Protein AF-A0AAD5ELQ0-F1 (afdb_monomer_lite)

Sequence (129 aa):
MFFKSQLAIEFAYRFAAHSAGTWVFWVHASTQARVIEGFKTIADQVKLIGCNQPEVDVLQIVFDWLSNDRNGKWLLVLDSADDYDVFYGASGNVKDGRPLAIYLPQGQNGCIILTTRNKDLAFRLTSDY

Secondary structure (DSSP, 8-state):
-HHHHHHHHHHHHHHHHHSTT-EEEEEE-SSHHHHHHHHHHHHHHTT-TTTTSTTS-HHHHHHHHHH-GGG--EEEEEET---HHHHHS--SSSTT---GGGGS---TTEEEE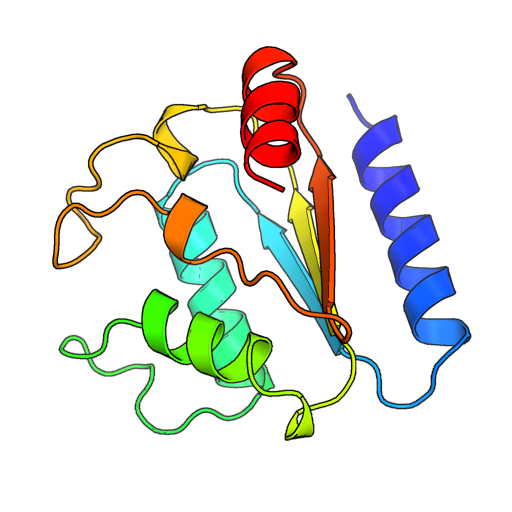E--S-HHHHHHHHHT-

Structure (mmCIF, N/CA/C/O backbone):
data_AF-A0AAD5ELQ0-F1
#
_entry.id   AF-A0AAD5ELQ0-F1
#
loop_
_atom_site.group_PDB
_atom_site.id
_atom_site.type_symbol
_atom_site.label_atom_id
_atom_site.label_alt_id
_atom_site.label_comp_id
_atom_site.label_asym_id
_atom_site.label_entity_id
_atom_site.label_seq_id
_atom_site.pdbx_PDB_ins_code
_atom_site.Cartn_x
_atom_site.Cartn_y
_atom_site.Cartn_z
_atom_site.occupancy
_atom_site.B_iso_or_equiv
_atom_site.auth_seq_id
_atom_site.auth_comp_id
_atom_site.auth_asym_id
_atom_site.auth_atom_id
_atom_site.pdbx_PDB_model_num
ATOM 1 N N . MET A 1 1 ? 6.360 14.111 -15.979 1.00 49.47 1 MET A N 1
ATOM 2 C CA . MET A 1 1 ? 6.435 13.159 -14.848 1.00 49.47 1 MET A CA 1
ATOM 3 C C . MET A 1 1 ? 5.611 13.605 -13.629 1.00 49.47 1 MET A C 1
ATOM 5 O O . MET A 1 1 ? 5.093 12.738 -12.953 1.00 49.47 1 MET A O 1
ATOM 9 N N . PHE A 1 2 ? 5.372 14.905 -13.402 1.00 56.06 2 PHE A N 1
ATOM 10 C CA . PHE A 1 2 ? 4.716 15.439 -12.188 1.00 56.06 2 PHE A CA 1
ATOM 11 C C . PHE A 1 2 ? 3.192 15.242 -12.042 1.00 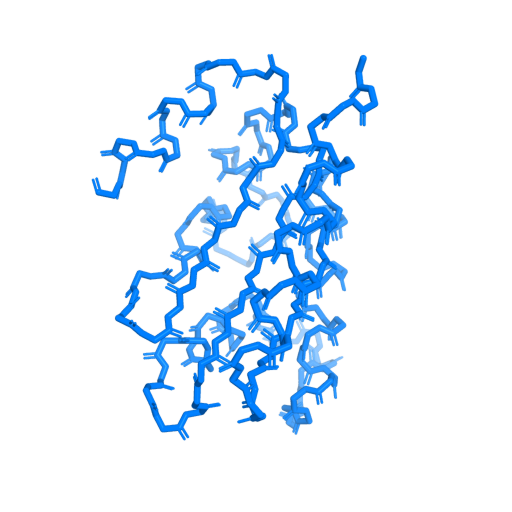56.06 2 PHE A C 1
ATOM 13 O O . PHE A 1 2 ? 2.677 15.246 -10.931 1.00 56.06 2 PHE A O 1
ATOM 20 N N . PHE A 1 3 ? 2.448 15.051 -13.136 1.00 65.94 3 PHE A N 1
ATOM 21 C CA . PHE A 1 3 ? 0.978 15.069 -13.072 1.00 65.94 3 PHE A CA 1
ATOM 22 C C . PHE A 1 3 ? 0.343 13.857 -12.372 1.00 65.94 3 PHE A C 1
ATOM 24 O O . PHE A 1 3 ? -0.735 13.991 -11.806 1.00 65.94 3 PHE A O 1
ATOM 31 N N . LYS A 1 4 ? 0.987 12.680 -12.394 1.00 73.69 4 LYS A N 1
ATOM 32 C CA . LYS A 1 4 ? 0.412 11.459 -11.796 1.00 73.69 4 LYS A CA 1
ATOM 33 C C . LYS A 1 4 ? 0.444 11.508 -10.270 1.00 73.69 4 LYS A C 1
ATOM 35 O O . LYS A 1 4 ? -0.581 11.273 -9.644 1.00 73.69 4 LYS A O 1
ATOM 40 N N . SER A 1 5 ? 1.586 11.877 -9.691 1.00 74.81 5 SER A N 1
ATOM 41 C CA . SER A 1 5 ? 1.716 12.048 -8.242 1.00 74.81 5 SER A CA 1
ATOM 42 C C . SER A 1 5 ? 0.813 13.178 -7.739 1.00 74.81 5 SER A C 1
ATOM 44 O O . SER A 1 5 ? 0.147 13.006 -6.726 1.00 74.81 5 SER A O 1
ATOM 46 N N . GLN A 1 6 ? 0.675 14.281 -8.488 1.00 76.00 6 GLN A N 1
ATOM 47 C CA . GLN A 1 6 ? -0.252 15.361 -8.122 1.00 76.00 6 GLN A CA 1
ATOM 48 C C . GLN A 1 6 ? -1.722 14.908 -8.112 1.00 76.00 6 GLN A C 1
ATOM 50 O O . GLN A 1 6 ? -2.471 15.268 -7.206 1.00 76.00 6 GLN A O 1
ATOM 55 N N . LEU A 1 7 ? -2.131 14.087 -9.084 1.00 78.81 7 LEU A N 1
ATOM 56 C CA . LEU A 1 7 ? -3.477 13.511 -9.115 1.00 78.81 7 LEU A CA 1
ATOM 57 C C . LEU A 1 7 ? -3.704 12.531 -7.953 1.00 78.81 7 LEU A C 1
ATOM 59 O O . LEU A 1 7 ? -4.778 12.528 -7.358 1.00 78.81 7 LEU A O 1
ATOM 63 N N . ALA A 1 8 ? -2.691 11.733 -7.599 1.00 75.81 8 ALA A N 1
ATOM 64 C CA . ALA A 1 8 ? -2.752 10.848 -6.438 1.00 75.81 8 ALA A CA 1
ATOM 65 C C . ALA A 1 8 ? -2.906 11.638 -5.127 1.00 75.81 8 ALA A C 1
ATOM 67 O O . ALA A 1 8 ? -3.711 11.253 -4.281 1.00 75.81 8 ALA A O 1
ATOM 68 N N . ILE A 1 9 ? -2.210 12.774 -4.985 1.00 78.25 9 ILE A N 1
ATOM 69 C CA . ILE A 1 9 ? -2.371 13.691 -3.843 1.00 78.25 9 ILE A CA 1
ATOM 70 C C . ILE A 1 9 ? -3.806 14.222 -3.775 1.00 78.25 9 ILE A C 1
ATOM 72 O O . ILE A 1 9 ? -4.435 14.166 -2.719 1.00 78.25 9 ILE A O 1
ATOM 76 N N . GLU A 1 10 ? -4.343 14.721 -4.891 1.00 80.12 10 GLU A N 1
ATOM 77 C CA . GLU A 1 10 ? -5.707 15.259 -4.934 1.00 80.12 10 GLU A CA 1
ATOM 78 C C . GLU A 1 10 ? -6.749 14.188 -4.590 1.00 80.12 10 GLU A C 1
ATOM 80 O O . GLU A 1 10 ? -7.673 14.439 -3.810 1.00 80.12 10 GLU A O 1
ATOM 85 N N . PHE A 1 11 ? -6.583 12.976 -5.124 1.00 79.00 11 PHE A N 1
ATOM 86 C CA . PHE A 1 11 ? -7.452 11.855 -4.794 1.00 79.00 11 PHE A CA 1
ATOM 87 C C . PHE A 1 11 ? -7.363 11.497 -3.311 1.00 79.00 11 PHE A C 1
ATOM 89 O O . PHE A 1 11 ? -8.398 11.381 -2.659 1.00 79.00 11 PHE A O 1
ATOM 96 N N . ALA A 1 12 ? -6.153 11.360 -2.761 1.00 76.75 12 ALA A N 1
ATOM 97 C CA . ALA A 1 12 ? -5.949 11.019 -1.357 1.00 76.75 12 ALA A CA 1
ATOM 98 C C . ALA A 1 12 ? -6.592 12.052 -0.424 1.00 76.75 12 ALA A C 1
ATOM 100 O O . ALA A 1 12 ? -7.267 11.687 0.539 1.00 76.75 12 ALA A O 1
ATOM 101 N N . TYR A 1 13 ? -6.461 13.339 -0.758 1.00 75.81 13 TYR A N 1
ATOM 102 C CA . TYR A 1 13 ? -7.099 14.421 -0.016 1.00 75.81 13 TYR A CA 1
ATOM 103 C C . TYR A 1 13 ? -8.628 14.314 -0.048 1.00 75.81 13 TYR A C 1
ATOM 105 O O . TYR A 1 13 ? -9.285 14.410 0.989 1.00 75.81 13 TYR A O 1
ATOM 113 N N . ARG A 1 14 ? -9.214 14.058 -1.226 1.00 77.94 14 ARG A N 1
ATOM 114 C CA . ARG A 1 14 ? -10.664 13.852 -1.357 1.00 77.94 14 ARG A CA 1
ATOM 115 C C . ARG A 1 14 ? -11.119 12.613 -0.596 1.00 77.94 14 ARG A C 1
ATOM 117 O O . ARG A 1 14 ? -12.105 12.693 0.126 1.00 77.94 14 ARG A O 1
ATOM 124 N N . PHE A 1 15 ? -10.408 11.500 -0.716 1.00 76.56 15 PHE A N 1
ATOM 125 C CA . PHE A 1 15 ? -10.741 10.256 -0.031 1.00 76.56 15 PHE A CA 1
ATOM 126 C C . PHE A 1 15 ? -10.770 10.444 1.492 1.00 76.56 15 PHE A C 1
ATOM 128 O O . PHE A 1 15 ? -11.758 10.093 2.135 1.00 76.56 15 PHE A O 1
ATOM 135 N N . ALA A 1 16 ? -9.754 11.112 2.047 1.00 72.88 16 ALA A N 1
ATOM 136 C CA . ALA A 1 16 ? -9.706 11.456 3.465 1.00 72.88 16 ALA A CA 1
ATOM 137 C C . ALA A 1 16 ? -10.840 12.411 3.887 1.00 72.88 16 ALA A C 1
ATOM 139 O O . ALA A 1 16 ? -11.424 12.242 4.956 1.00 72.88 16 ALA A O 1
ATOM 140 N N . ALA A 1 17 ? -11.195 13.389 3.046 1.00 71.25 17 ALA A N 1
ATOM 141 C CA . ALA A 1 17 ? -12.251 14.359 3.344 1.00 71.25 17 ALA A CA 1
ATOM 142 C C . ALA A 1 17 ? -13.672 13.757 3.348 1.00 71.25 17 ALA A C 1
ATOM 144 O O . ALA A 1 17 ? -14.544 14.262 4.051 1.00 71.25 17 ALA A O 1
ATOM 145 N N . HIS A 1 18 ? -13.922 12.687 2.584 1.00 67.00 18 HIS A N 1
ATOM 146 C CA . HIS A 1 18 ? -15.255 12.074 2.463 1.00 67.00 18 HIS A CA 1
ATOM 147 C C . HIS A 1 18 ? -15.548 11.008 3.527 1.00 67.00 18 HIS A C 1
ATOM 149 O O . HIS A 1 18 ? -16.669 10.501 3.596 1.00 67.00 18 HIS A O 1
ATOM 155 N N . SER A 1 19 ? -14.568 10.601 4.334 1.00 64.19 19 SER A N 1
ATOM 156 C CA . SER A 1 19 ? -14.750 9.525 5.312 1.00 64.19 19 SER A CA 1
ATOM 157 C C . SER A 1 19 ? -13.883 9.761 6.545 1.00 64.19 19 SER A C 1
ATOM 159 O O . SER A 1 19 ? -12.723 9.349 6.599 1.00 64.19 19 SER A O 1
ATOM 161 N N . ALA A 1 20 ? -14.466 10.410 7.557 1.00 64.75 20 ALA A N 1
ATOM 162 C CA . ALA A 1 20 ? -13.847 10.542 8.872 1.00 64.75 20 ALA A CA 1
ATOM 163 C C . ALA A 1 20 ? -13.448 9.152 9.404 1.00 64.75 20 ALA A C 1
ATOM 165 O O . ALA A 1 20 ? -14.269 8.237 9.422 1.00 64.75 20 ALA A O 1
ATOM 166 N N . GLY A 1 21 ? -12.183 8.994 9.809 1.00 75.12 21 GLY A N 1
ATOM 167 C CA . GLY A 1 21 ? -11.643 7.719 10.302 1.00 75.12 21 GLY A CA 1
ATOM 168 C C . GLY A 1 21 ? -11.013 6.810 9.239 1.00 75.12 21 GLY A C 1
ATOM 169 O O . GLY A 1 21 ? -10.866 5.617 9.483 1.00 75.12 21 GLY A O 1
ATOM 170 N N . THR A 1 22 ? -10.647 7.352 8.074 1.00 85.81 22 THR A N 1
ATOM 171 C CA . THR A 1 22 ? -9.960 6.607 7.007 1.00 85.81 22 THR A CA 1
ATOM 172 C C . THR A 1 22 ? -8.455 6.847 7.041 1.00 85.81 22 THR A C 1
ATOM 174 O O . THR A 1 22 ? -8.013 7.991 7.153 1.00 85.81 22 THR A O 1
ATOM 177 N N . TRP A 1 23 ? -7.664 5.784 6.912 1.00 91.50 23 TRP A N 1
ATOM 178 C CA . TRP A 1 23 ? -6.206 5.874 6.872 1.00 91.50 23 TRP A CA 1
ATOM 179 C C . TRP A 1 23 ? -5.698 6.206 5.472 1.00 91.50 23 TRP A C 1
ATOM 181 O O . TRP A 1 23 ? -6.213 5.695 4.478 1.00 91.50 23 TRP A O 1
ATOM 191 N N . VAL A 1 24 ? -4.654 7.029 5.390 1.00 91.56 24 VAL A N 1
ATOM 192 C CA . VAL A 1 24 ? -3.934 7.292 4.142 1.00 91.56 24 VAL A CA 1
ATOM 193 C C . VAL A 1 24 ? -2.455 7.037 4.381 1.00 91.56 24 VAL A C 1
ATOM 195 O O . VAL A 1 24 ? -1.812 7.744 5.155 1.00 91.56 24 VAL A O 1
ATOM 198 N N . PHE A 1 25 ? -1.925 6.034 3.695 1.00 93.62 25 PHE A N 1
ATOM 199 C CA . PHE A 1 25 ? -0.534 5.621 3.771 1.00 93.62 25 PHE A CA 1
ATOM 200 C C . PHE A 1 25 ? 0.171 5.969 2.468 1.00 93.62 25 PHE A C 1
ATOM 202 O O . PHE A 1 25 ? -0.318 5.638 1.390 1.00 93.62 25 PHE A O 1
ATOM 209 N N . TRP A 1 26 ? 1.326 6.622 2.556 1.00 94.31 26 TRP A N 1
ATOM 210 C CA . TRP A 1 26 ? 2.129 6.985 1.392 1.00 94.31 26 TRP A CA 1
ATOM 211 C C . TRP A 1 26 ? 3.479 6.282 1.453 1.00 94.31 26 TRP A C 1
ATOM 213 O O . TRP A 1 26 ? 4.244 6.474 2.397 1.00 94.31 26 TRP A O 1
ATOM 223 N N . VAL A 1 27 ? 3.780 5.487 0.432 1.00 95.00 27 VAL A N 1
ATOM 224 C CA . VAL A 1 27 ? 5.001 4.691 0.330 1.00 95.00 27 VAL A CA 1
ATOM 225 C C . VAL A 1 27 ? 5.701 5.020 -0.979 1.00 95.00 27 VAL A C 1
ATOM 227 O O . VAL A 1 27 ? 5.115 4.959 -2.057 1.00 95.00 27 VAL A O 1
ATOM 230 N N . HIS A 1 28 ? 6.984 5.356 -0.884 1.00 94.19 28 HIS A N 1
ATOM 231 C CA . HIS A 1 28 ? 7.822 5.568 -2.055 1.00 94.19 28 HIS A CA 1
ATOM 232 C C . HIS A 1 28 ? 8.337 4.217 -2.564 1.00 94.19 28 HIS A C 1
ATOM 234 O O . HIS A 1 28 ? 9.098 3.535 -1.882 1.00 94.19 28 HIS A O 1
ATOM 240 N N . ALA A 1 29 ? 7.932 3.826 -3.765 1.00 93.44 29 ALA A N 1
ATOM 241 C CA . ALA A 1 29 ? 8.123 2.490 -4.318 1.00 93.44 29 ALA A CA 1
ATOM 242 C C . ALA A 1 29 ? 9.239 2.407 -5.375 1.00 93.44 29 ALA A C 1
ATOM 244 O O . ALA A 1 29 ? 9.244 1.513 -6.217 1.00 93.44 29 ALA A O 1
ATOM 245 N N . SER A 1 30 ? 10.214 3.320 -5.324 1.00 92.31 30 SER A N 1
ATOM 246 C CA . SER A 1 30 ? 11.336 3.331 -6.272 1.00 92.31 30 SER A CA 1
ATOM 247 C C . SER A 1 30 ? 12.336 2.190 -6.074 1.00 92.31 30 SER A C 1
ATOM 249 O O . SER A 1 30 ? 13.107 1.901 -6.980 1.00 92.31 30 SER A O 1
ATOM 251 N N . THR A 1 31 ? 12.402 1.606 -4.873 1.00 92.44 31 THR A N 1
ATOM 252 C CA . THR A 1 31 ? 13.268 0.462 -4.542 1.00 92.44 31 THR A CA 1
ATOM 253 C C . THR A 1 31 ? 12.607 -0.407 -3.471 1.00 92.44 31 THR A C 1
ATOM 255 O O . THR A 1 31 ? 11.816 0.094 -2.670 1.00 92.44 31 THR A O 1
ATOM 258 N N . GLN A 1 32 ? 12.983 -1.689 -3.378 1.00 89.88 32 GLN A N 1
ATOM 259 C CA . GLN A 1 32 ? 12.460 -2.594 -2.339 1.00 89.88 32 GLN A CA 1
ATOM 260 C C . GLN A 1 32 ? 12.723 -2.077 -0.918 1.00 89.88 32 GLN A C 1
ATOM 262 O O . GLN A 1 32 ? 11.846 -2.131 -0.062 1.00 89.88 32 GLN A O 1
ATOM 267 N N . ALA A 1 33 ? 13.912 -1.518 -0.671 1.00 90.31 33 ALA A N 1
ATOM 268 C CA . ALA A 1 33 ? 14.266 -0.964 0.635 1.00 90.31 33 ALA A CA 1
ATOM 269 C C . ALA A 1 33 ? 13.330 0.183 1.054 1.00 90.31 33 ALA A C 1
ATOM 271 O O . ALA A 1 33 ? 12.943 0.259 2.218 1.00 90.31 33 ALA A O 1
ATOM 272 N N . ARG A 1 34 ? 12.927 1.040 0.105 1.00 93.06 34 ARG A N 1
ATOM 273 C CA . ARG A 1 34 ? 11.985 2.139 0.357 1.00 93.06 34 ARG A CA 1
ATOM 274 C C . ARG A 1 34 ? 10.564 1.643 0.609 1.00 93.06 34 ARG A C 1
ATOM 276 O O . ARG A 1 34 ? 9.886 2.193 1.472 1.00 93.06 34 ARG A O 1
ATOM 283 N N . VAL A 1 35 ? 10.139 0.575 -0.069 1.00 92.75 35 VAL A N 1
ATOM 284 C CA . VAL A 1 35 ? 8.853 -0.075 0.232 1.00 92.75 35 VAL A CA 1
ATOM 285 C C . VAL A 1 35 ? 8.859 -0.632 1.656 1.00 92.75 35 VAL A C 1
ATOM 287 O O . VAL A 1 35 ? 7.948 -0.341 2.425 1.00 92.75 35 VAL A O 1
ATOM 290 N N . ILE A 1 36 ? 9.914 -1.355 2.045 1.00 91.00 36 ILE A N 1
ATOM 291 C CA . ILE A 1 36 ? 10.055 -1.912 3.401 1.00 91.00 36 ILE A CA 1
ATOM 292 C C . ILE A 1 36 ? 10.076 -0.797 4.462 1.00 91.00 36 ILE A C 1
ATOM 294 O O . ILE A 1 36 ? 9.421 -0.919 5.495 1.00 91.00 36 ILE A O 1
ATOM 298 N N . GLU A 1 37 ? 10.791 0.305 4.218 1.00 91.88 37 GLU A N 1
ATOM 299 C CA . GLU A 1 37 ? 10.795 1.493 5.089 1.00 91.88 37 GLU A CA 1
ATOM 300 C C . GLU A 1 37 ? 9.393 2.120 5.221 1.00 91.88 37 GLU A C 1
ATOM 302 O O . GLU A 1 37 ? 8.959 2.465 6.323 1.00 91.88 37 GLU A O 1
ATOM 307 N N . GLY A 1 38 ? 8.647 2.200 4.117 1.00 93.81 38 GLY A N 1
ATOM 308 C CA . GLY A 1 38 ? 7.258 2.650 4.121 1.00 93.81 38 GLY A CA 1
ATOM 309 C C . GLY A 1 38 ? 6.354 1.746 4.959 1.00 93.81 38 GLY A C 1
ATOM 310 O O . GLY A 1 38 ? 5.598 2.239 5.790 1.00 93.81 38 GLY A O 1
ATOM 311 N N . PHE A 1 39 ? 6.481 0.426 4.823 1.00 93.06 39 PHE A N 1
ATOM 312 C CA . PHE A 1 39 ? 5.707 -0.534 5.617 1.00 93.06 39 PHE A CA 1
ATOM 313 C C . PHE A 1 39 ? 6.054 -0.469 7.111 1.00 93.06 39 PHE A C 1
ATOM 315 O O . PHE A 1 39 ? 5.151 -0.517 7.942 1.00 93.06 39 PHE A O 1
ATOM 322 N N . LYS A 1 40 ? 7.324 -0.258 7.481 1.00 91.94 40 LYS A N 1
ATOM 323 C CA . LYS A 1 40 ? 7.699 0.025 8.882 1.00 91.94 40 LYS A CA 1
ATOM 324 C C . LYS A 1 40 ? 7.011 1.278 9.415 1.00 91.94 40 LYS A C 1
ATOM 326 O O . LYS A 1 40 ? 6.453 1.255 10.505 1.00 91.94 40 LYS A O 1
ATOM 331 N N . THR A 1 41 ? 6.977 2.336 8.607 1.00 94.00 41 THR A N 1
ATOM 332 C CA . THR A 1 41 ? 6.291 3.584 8.965 1.00 94.00 41 THR A CA 1
ATOM 333 C C . THR A 1 41 ? 4.792 3.358 9.182 1.00 94.00 41 THR A C 1
ATOM 335 O O . THR A 1 41 ? 4.226 3.880 10.139 1.00 94.00 41 THR A O 1
ATOM 338 N N . ILE A 1 42 ? 4.143 2.552 8.333 1.00 94.44 42 ILE A N 1
ATOM 339 C CA . ILE A 1 42 ? 2.733 2.168 8.506 1.00 94.44 42 ILE A CA 1
ATOM 340 C C . ILE A 1 42 ? 2.548 1.415 9.825 1.00 94.44 42 ILE A C 1
ATOM 342 O O . ILE A 1 42 ? 1.663 1.767 10.603 1.00 94.44 42 ILE A O 1
ATOM 346 N N . ALA A 1 43 ? 3.395 0.418 10.099 1.00 93.50 43 ALA A N 1
ATOM 347 C CA . ALA A 1 43 ? 3.325 -0.370 11.326 1.00 93.50 43 ALA A CA 1
ATOM 348 C C . ALA A 1 43 ? 3.413 0.506 12.587 1.00 93.50 43 ALA A C 1
ATOM 350 O O . ALA A 1 43 ? 2.611 0.339 13.509 1.00 93.50 43 ALA A O 1
ATOM 351 N N . ASP A 1 44 ? 4.311 1.492 12.588 1.00 91.94 44 ASP A N 1
ATOM 352 C CA . ASP A 1 44 ? 4.422 2.469 13.670 1.00 91.94 44 ASP A CA 1
ATOM 353 C C . ASP A 1 44 ? 3.162 3.352 13.784 1.00 91.94 44 ASP A C 1
ATOM 355 O O . ASP A 1 44 ? 2.649 3.564 14.887 1.00 91.94 44 ASP A O 1
ATOM 359 N N . GLN A 1 45 ? 2.613 3.837 12.661 1.00 92.19 45 GLN A N 1
ATOM 360 C CA . GLN A 1 45 ? 1.403 4.677 12.639 1.00 92.19 45 GLN A CA 1
ATOM 361 C C . GLN A 1 45 ? 0.177 3.961 13.214 1.00 92.19 45 GLN A C 1
ATOM 363 O O . GLN A 1 45 ? -0.584 4.555 13.983 1.00 92.19 45 GLN A O 1
ATOM 368 N N . VAL A 1 46 ? 0.005 2.681 12.876 1.00 91.88 46 VAL A N 1
ATOM 369 C CA . VAL A 1 46 ? -1.094 1.848 13.387 1.00 91.88 46 VAL A CA 1
ATOM 370 C C . VAL A 1 46 ? -0.772 1.203 14.742 1.00 91.88 46 VAL A C 1
ATOM 372 O O . VAL A 1 46 ? -1.590 0.461 15.285 1.00 91.88 46 VAL A O 1
ATOM 375 N N . LYS A 1 47 ? 0.395 1.529 15.319 1.00 91.06 47 LYS A N 1
ATOM 376 C CA . LYS A 1 47 ? 0.873 1.085 16.637 1.00 91.06 47 LYS A CA 1
ATOM 377 C C . LYS A 1 47 ? 0.953 -0.439 16.774 1.00 91.06 47 LYS A C 1
ATOM 379 O O . LYS A 1 47 ? 0.603 -0.996 17.817 1.00 91.06 47 LYS A O 1
ATOM 384 N N . LEU A 1 48 ? 1.428 -1.114 15.729 1.00 88.44 48 LEU A N 1
ATOM 385 C CA . LEU A 1 48 ? 1.689 -2.550 15.760 1.00 88.44 48 LEU A CA 1
ATOM 386 C C . LEU A 1 48 ? 2.885 -2.847 16.672 1.00 88.44 48 LEU A C 1
ATOM 388 O O . LEU A 1 48 ? 4.024 -2.481 16.396 1.00 88.44 48 LEU A O 1
ATOM 392 N N . ILE A 1 49 ? 2.625 -3.518 17.792 1.00 80.94 49 ILE A N 1
ATOM 393 C CA . ILE A 1 49 ? 3.656 -3.849 18.779 1.00 80.94 49 ILE A CA 1
ATOM 394 C C . ILE A 1 49 ? 4.602 -4.909 18.196 1.00 80.94 49 ILE A C 1
ATOM 396 O O . ILE A 1 49 ? 4.155 -5.917 17.658 1.00 80.94 49 ILE A O 1
ATOM 400 N N . GLY A 1 50 ? 5.915 -4.702 18.340 1.00 73.94 50 GLY A N 1
ATOM 401 C CA . GLY A 1 50 ? 6.937 -5.689 17.966 1.00 73.94 50 GLY A CA 1
ATOM 402 C C . GLY A 1 50 ? 7.431 -5.614 16.516 1.00 73.94 50 GLY A C 1
ATOM 403 O O . GLY A 1 50 ? 8.347 -6.347 16.165 1.00 73.94 50 GLY A O 1
ATOM 404 N N . CYS A 1 51 ? 6.926 -4.694 15.686 1.00 76.44 51 CYS A N 1
ATOM 405 C CA . CYS A 1 51 ? 7.319 -4.577 14.270 1.00 76.44 51 CYS A CA 1
ATOM 406 C C . CYS A 1 51 ? 8.790 -4.183 14.028 1.00 76.44 51 CYS A C 1
ATOM 408 O O . CYS A 1 51 ? 9.295 -4.347 12.919 1.00 76.44 51 CYS A O 1
ATOM 410 N N . ASN A 1 52 ? 9.484 -3.689 15.057 1.00 70.50 52 ASN A N 1
ATOM 411 C CA . ASN A 1 52 ? 10.890 -3.276 14.989 1.00 70.50 52 ASN A CA 1
ATOM 412 C C . ASN A 1 52 ? 11.885 -4.406 15.307 1.00 70.50 52 ASN A C 1
ATOM 414 O O . ASN A 1 52 ? 13.096 -4.185 15.287 1.00 70.50 52 ASN A O 1
ATOM 418 N N . GLN A 1 53 ? 11.394 -5.611 15.597 1.00 76.62 53 GLN A N 1
ATOM 419 C CA . GLN A 1 53 ? 12.236 -6.777 15.838 1.00 76.62 53 GLN A CA 1
ATOM 420 C C . GLN A 1 53 ? 12.814 -7.323 14.519 1.00 76.62 53 GLN A C 1
ATOM 422 O O . GLN A 1 53 ? 12.075 -7.481 13.546 1.00 76.62 53 GLN A O 1
ATOM 427 N N . PRO A 1 54 ? 14.118 -7.646 14.449 1.00 72.19 54 PRO A N 1
ATOM 428 C CA . PRO A 1 54 ? 14.743 -8.158 13.227 1.00 72.19 54 PRO A CA 1
ATOM 429 C C . PRO A 1 54 ? 14.176 -9.520 12.793 1.00 72.19 54 PRO A C 1
ATOM 431 O O . PRO A 1 54 ? 14.212 -9.862 11.610 1.00 72.19 54 PRO A O 1
ATOM 434 N N . GLU A 1 55 ? 13.611 -10.298 13.716 1.00 73.69 55 GLU A N 1
ATOM 435 C CA . GLU A 1 55 ? 12.911 -11.561 13.471 1.00 73.69 55 GLU A CA 1
ATOM 436 C C . GLU A 1 55 ? 11.502 -11.392 12.868 1.00 73.69 55 GLU A C 1
ATOM 438 O O . GLU A 1 55 ? 10.981 -12.347 12.290 1.00 73.69 55 GLU A O 1
ATOM 443 N N . VAL A 1 56 ? 10.942 -10.186 12.856 1.00 78.88 56 VAL A N 1
ATOM 444 C CA . VAL A 1 56 ? 9.587 -9.939 12.359 1.00 78.88 56 VAL A CA 1
ATOM 445 C C . VAL A 1 56 ? 9.575 -9.614 10.863 1.00 78.88 56 VAL A C 1
ATOM 447 O O . VAL A 1 56 ? 10.337 -8.777 10.379 1.00 78.88 56 VAL A O 1
ATOM 450 N N . ASP A 1 57 ? 8.694 -10.281 10.113 1.00 87.12 57 ASP A N 1
ATOM 451 C CA . ASP A 1 57 ? 8.368 -9.895 8.737 1.00 87.12 57 ASP A CA 1
ATOM 452 C C . ASP A 1 57 ? 7.344 -8.750 8.763 1.00 87.12 57 ASP A C 1
ATOM 454 O O . ASP A 1 57 ? 6.133 -8.962 8.841 1.00 87.12 57 ASP A O 1
ATOM 458 N N . VAL A 1 58 ? 7.846 -7.513 8.737 1.00 89.44 58 VAL A N 1
ATOM 459 C CA . VAL A 1 58 ? 7.006 -6.307 8.768 1.00 89.44 58 VAL A CA 1
ATOM 460 C C . VAL A 1 58 ? 6.008 -6.252 7.608 1.00 89.44 58 VAL A C 1
ATOM 462 O O . VAL A 1 58 ? 4.913 -5.717 7.778 1.00 89.44 58 VAL A O 1
ATOM 465 N N . LEU A 1 59 ? 6.353 -6.825 6.449 1.00 90.44 59 LEU A N 1
ATOM 466 C CA . LEU A 1 59 ? 5.462 -6.847 5.292 1.00 90.44 59 LEU A CA 1
ATOM 467 C C . LEU A 1 59 ? 4.232 -7.701 5.589 1.00 90.44 59 LEU A C 1
ATOM 469 O O . LEU A 1 59 ? 3.113 -7.262 5.335 1.00 90.44 59 LEU A O 1
ATOM 473 N N . GLN A 1 60 ? 4.441 -8.872 6.198 1.00 90.62 60 GLN A N 1
ATOM 474 C CA . GLN A 1 60 ? 3.356 -9.767 6.589 1.00 90.62 60 GLN A CA 1
ATOM 475 C C . GLN A 1 60 ? 2.438 -9.124 7.632 1.00 90.62 60 GLN A C 1
ATOM 477 O O . GLN A 1 60 ? 1.225 -9.138 7.460 1.00 90.62 60 GLN A O 1
ATOM 482 N N . ILE A 1 61 ? 2.991 -8.506 8.682 1.00 91.50 61 ILE A N 1
ATOM 483 C CA . ILE A 1 61 ? 2.154 -7.925 9.746 1.00 91.50 61 ILE A CA 1
ATOM 484 C C . ILE A 1 61 ? 1.306 -6.762 9.217 1.00 91.50 61 ILE A C 1
ATOM 486 O O . ILE A 1 61 ? 0.125 -6.651 9.551 1.00 91.50 61 ILE A O 1
ATOM 490 N N . VAL A 1 62 ? 1.883 -5.890 8.387 1.00 92.75 62 VAL A N 1
ATOM 491 C CA . VAL A 1 62 ? 1.114 -4.792 7.787 1.00 92.75 62 VAL A CA 1
ATOM 492 C C . VAL A 1 62 ? 0.076 -5.325 6.805 1.00 92.75 62 VAL A C 1
ATOM 494 O O . VAL A 1 62 ? -1.054 -4.842 6.819 1.00 92.75 62 VAL A O 1
ATOM 497 N N . PHE A 1 63 ? 0.412 -6.337 6.003 1.00 92.75 63 PHE A N 1
ATOM 498 C CA . PHE A 1 63 ? -0.553 -7.006 5.132 1.00 92.75 63 PHE A CA 1
ATOM 499 C C . PHE A 1 63 ? -1.739 -7.572 5.926 1.00 92.75 63 PHE A C 1
ATOM 501 O O . PHE A 1 63 ? -2.889 -7.316 5.565 1.00 92.75 63 PHE A O 1
ATOM 508 N N . ASP A 1 64 ? -1.482 -8.272 7.033 1.00 92.00 64 ASP A N 1
ATOM 509 C CA . ASP A 1 64 ? -2.524 -8.843 7.893 1.00 92.00 64 ASP A CA 1
ATOM 510 C C . ASP A 1 64 ? -3.399 -7.744 8.513 1.00 92.00 64 ASP A C 1
ATOM 512 O O . ASP A 1 64 ? -4.623 -7.877 8.596 1.00 92.00 64 ASP A O 1
ATOM 516 N N . TRP A 1 65 ? -2.787 -6.626 8.916 1.00 93.25 65 TRP A N 1
ATOM 517 C CA . TRP A 1 65 ? -3.512 -5.478 9.454 1.00 93.25 65 TRP A CA 1
ATOM 518 C C . TRP A 1 65 ? -4.410 -4.827 8.396 1.00 93.25 65 TRP A C 1
ATOM 520 O O . TRP A 1 65 ? -5.585 -4.579 8.664 1.00 93.25 65 TRP A O 1
ATOM 530 N N . LEU A 1 66 ? -3.897 -4.588 7.189 1.00 92.50 66 LEU A N 1
ATOM 531 C CA . LEU A 1 66 ? -4.666 -3.996 6.090 1.00 92.50 66 LEU A CA 1
ATOM 532 C C . LEU A 1 66 ? -5.770 -4.938 5.578 1.00 92.50 66 LEU A C 1
ATOM 534 O O . LEU A 1 66 ? -6.813 -4.475 5.121 1.00 92.50 66 LEU A O 1
ATOM 538 N N . SER A 1 67 ? -5.571 -6.252 5.681 1.00 91.56 67 SER A N 1
ATOM 539 C CA . SER A 1 67 ? -6.557 -7.261 5.265 1.00 91.56 67 SER A CA 1
ATOM 540 C C . SER A 1 67 ? -7.689 -7.465 6.278 1.00 91.56 67 SER A C 1
ATOM 542 O O . SER A 1 67 ? -8.673 -8.139 5.982 1.00 91.56 67 SER A O 1
ATOM 544 N N . ASN A 1 68 ? -7.573 -6.910 7.486 1.00 90.75 68 ASN A N 1
ATOM 545 C CA . ASN A 1 68 ? -8.576 -7.064 8.530 1.00 90.75 68 ASN A CA 1
ATOM 546 C C . ASN A 1 68 ? -9.600 -5.922 8.490 1.00 90.75 68 ASN A C 1
ATOM 548 O O . ASN A 1 68 ? -9.329 -4.802 8.920 1.00 90.75 68 ASN A O 1
ATOM 552 N N . ASP A 1 69 ? -10.824 -6.249 8.078 1.00 87.50 69 ASP A N 1
ATOM 553 C CA . ASP A 1 69 ? -11.948 -5.310 7.960 1.00 87.50 69 ASP A CA 1
ATOM 554 C C . ASP A 1 69 ? -12.288 -4.546 9.250 1.00 87.50 69 ASP A C 1
ATOM 556 O O . ASP A 1 69 ? -12.891 -3.472 9.207 1.00 87.50 69 ASP A O 1
ATOM 560 N N . ARG A 1 70 ? -11.888 -5.061 10.419 1.00 88.88 70 ARG A N 1
ATOM 561 C CA . ARG A 1 70 ? -12.102 -4.383 11.707 1.00 88.88 70 ARG A CA 1
ATOM 562 C C . ARG A 1 70 ? -11.212 -3.153 11.895 1.00 88.88 70 ARG A C 1
ATOM 564 O O . ARG A 1 70 ? -11.508 -2.341 12.767 1.00 88.88 70 ARG A O 1
ATOM 571 N N . ASN A 1 71 ? -10.155 -3.007 11.097 1.00 88.81 71 ASN A N 1
ATOM 572 C CA . ASN A 1 71 ? -9.197 -1.903 11.194 1.00 88.81 71 ASN A CA 1
ATOM 573 C C . ASN A 1 71 ? -9.638 -0.638 10.439 1.00 88.81 71 ASN A C 1
ATOM 575 O O . ASN A 1 71 ? -8.959 0.391 10.489 1.00 88.81 71 ASN A O 1
ATOM 579 N N . GLY A 1 72 ? -10.812 -0.686 9.805 1.00 88.19 72 GLY A N 1
ATOM 580 C CA . GLY A 1 72 ? -11.404 0.443 9.103 1.00 88.19 72 GLY A CA 1
ATOM 581 C C . GLY A 1 72 ? -10.899 0.592 7.672 1.00 88.19 72 GLY A C 1
ATOM 582 O O . GLY A 1 72 ? -10.190 -0.260 7.137 1.00 88.19 72 GLY A O 1
ATOM 583 N N . LYS A 1 73 ? -11.315 1.687 7.030 1.00 90.62 73 LYS A N 1
ATOM 584 C CA . LYS A 1 73 ? -10.971 1.958 5.635 1.00 90.62 73 LYS A CA 1
ATOM 585 C C . LYS A 1 73 ? -9.561 2.514 5.512 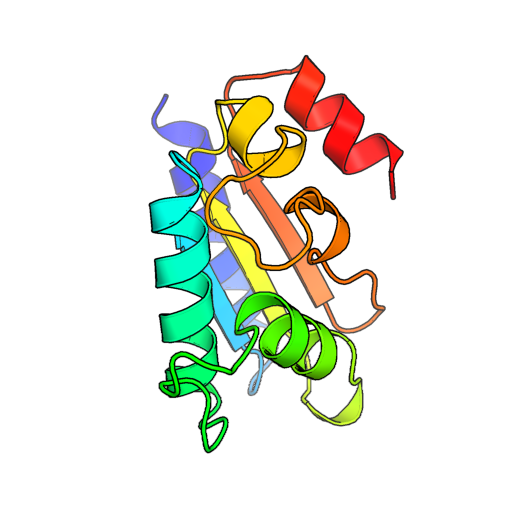1.00 90.62 73 LYS A C 1
ATOM 587 O O . LYS A 1 73 ? -9.123 3.300 6.357 1.00 90.62 73 LYS A O 1
ATOM 592 N N . TRP A 1 74 ? -8.890 2.182 4.419 1.00 92.00 74 TRP A N 1
ATOM 593 C CA . TRP A 1 74 ? -7.548 2.678 4.145 1.00 92.00 74 TRP A CA 1
ATOM 594 C C . TRP A 1 74 ? -7.302 2.917 2.654 1.00 92.00 74 TRP A C 1
ATOM 596 O O . TRP A 1 74 ? -7.912 2.300 1.780 1.00 92.00 74 TRP A O 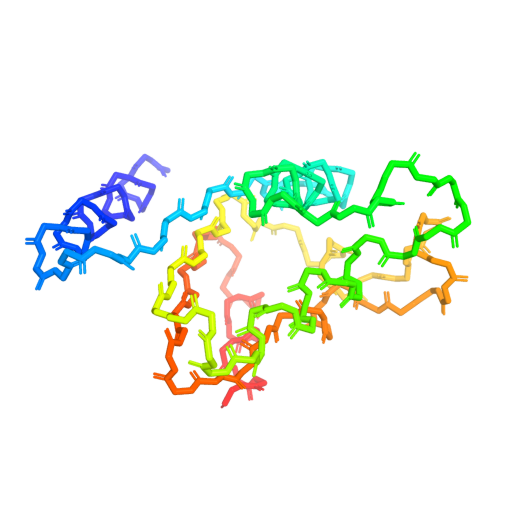1
ATOM 606 N N . LEU A 1 75 ? -6.377 3.830 2.377 1.00 91.94 75 LEU A N 1
ATOM 607 C CA . LEU A 1 75 ? -5.801 4.091 1.067 1.00 91.94 75 LEU A CA 1
ATOM 608 C C . LEU A 1 75 ? -4.283 3.949 1.165 1.00 91.94 75 LEU A C 1
ATOM 610 O O . LEU A 1 75 ? -3.653 4.650 1.954 1.00 91.94 75 LEU A O 1
ATOM 614 N N . LEU A 1 76 ? -3.701 3.076 0.348 1.00 93.56 76 LEU A N 1
ATOM 615 C CA . LEU A 1 76 ? -2.255 2.921 0.218 1.00 93.56 76 LEU A CA 1
ATOM 616 C C . LEU A 1 76 ? -1.802 3.499 -1.124 1.00 93.56 76 LEU A C 1
ATOM 618 O O . LEU A 1 76 ? -2.199 3.024 -2.185 1.00 93.56 76 LEU A O 1
ATOM 622 N N . VAL A 1 77 ? -0.955 4.520 -1.082 1.00 93.38 77 VAL A N 1
ATOM 623 C CA . VAL A 1 77 ? -0.352 5.129 -2.268 1.00 93.38 77 VAL A CA 1
ATOM 624 C C . VAL A 1 77 ? 1.072 4.609 -2.426 1.00 93.38 77 VAL A C 1
ATOM 626 O O . VAL A 1 77 ? 1.921 4.849 -1.571 1.00 93.38 77 VAL A O 1
ATOM 629 N N . LEU A 1 78 ? 1.330 3.914 -3.530 1.00 93.38 78 LEU A N 1
ATOM 630 C CA . LEU A 1 78 ? 2.643 3.449 -3.965 1.00 93.38 78 LEU A CA 1
ATOM 631 C C . LEU A 1 78 ? 3.153 4.398 -5.053 1.00 93.38 78 LEU A C 1
ATOM 633 O O . LEU A 1 78 ? 2.782 4.280 -6.224 1.00 93.38 78 LEU A O 1
ATOM 637 N N . ASP A 1 79 ? 3.969 5.372 -4.659 1.00 92.38 79 ASP A N 1
ATOM 638 C CA . ASP A 1 79 ? 4.451 6.414 -5.563 1.00 92.38 79 ASP A CA 1
ATOM 639 C C . ASP A 1 79 ? 5.797 6.054 -6.202 1.00 92.38 79 ASP A C 1
ATOM 641 O O . ASP A 1 79 ? 6.686 5.523 -5.539 1.00 92.38 79 ASP A O 1
ATOM 645 N N . SER A 1 80 ? 5.974 6.387 -7.480 1.00 91.44 80 SER A N 1
ATOM 646 C CA . SER A 1 80 ? 7.217 6.161 -8.234 1.00 91.44 80 SER A CA 1
ATOM 647 C C . SER A 1 80 ? 7.611 4.679 -8.361 1.00 91.44 80 SER A C 1
ATOM 649 O O . SER A 1 80 ? 8.792 4.328 -8.357 1.00 91.44 80 SER A O 1
ATOM 651 N N . ALA A 1 81 ? 6.611 3.806 -8.502 1.00 90.06 81 ALA A N 1
ATOM 652 C CA . ALA A 1 81 ? 6.744 2.368 -8.721 1.00 90.06 81 ALA A CA 1
ATOM 653 C C . ALA A 1 81 ? 7.150 2.053 -10.172 1.00 90.06 81 ALA A C 1
ATOM 655 O O . ALA A 1 81 ? 6.350 1.544 -10.950 1.00 90.06 81 ALA A O 1
ATOM 656 N N . ASP A 1 82 ? 8.361 2.421 -10.583 1.00 89.69 82 ASP A N 1
ATOM 657 C CA . ASP A 1 82 ? 8.793 2.305 -11.986 1.00 89.69 82 ASP A CA 1
ATOM 658 C C . ASP A 1 82 ? 9.509 0.983 -12.313 1.00 89.69 82 ASP A C 1
ATOM 660 O O . ASP A 1 82 ? 9.510 0.543 -13.467 1.00 89.69 82 ASP A O 1
ATOM 664 N N . ASP A 1 83 ? 10.122 0.364 -11.309 1.00 89.62 83 ASP A N 1
ATOM 665 C CA . ASP A 1 83 ? 10.957 -0.824 -11.458 1.00 89.62 83 ASP A CA 1
ATOM 666 C C . ASP A 1 83 ? 10.149 -2.100 -11.169 1.00 89.62 83 ASP A C 1
ATOM 668 O O . ASP A 1 83 ? 9.542 -2.252 -10.108 1.00 89.62 83 ASP A O 1
ATOM 672 N N . TYR A 1 84 ? 10.129 -3.013 -12.142 1.00 89.00 84 TYR A N 1
ATOM 673 C CA . TYR A 1 84 ? 9.396 -4.276 -12.063 1.00 89.00 84 TYR A CA 1
ATOM 674 C C . TYR A 1 84 ? 9.953 -5.190 -10.966 1.00 89.00 84 TYR A C 1
ATOM 676 O O . TYR A 1 84 ? 9.188 -5.827 -10.233 1.00 89.00 84 TYR A O 1
ATOM 684 N N . ASP A 1 85 ? 11.275 -5.195 -10.796 1.00 89.00 85 ASP A N 1
ATOM 685 C CA . ASP A 1 85 ? 11.958 -6.076 -9.851 1.00 89.00 85 ASP A CA 1
ATOM 686 C C . ASP A 1 85 ? 11.716 -5.658 -8.399 1.00 89.00 85 ASP A C 1
ATOM 688 O O . ASP A 1 85 ? 11.852 -6.469 -7.479 1.00 89.00 85 ASP A O 1
ATOM 692 N N . VAL A 1 86 ? 11.248 -4.426 -8.171 1.00 90.38 86 VAL A N 1
ATOM 693 C CA . VAL A 1 86 ? 10.768 -4.016 -6.849 1.00 90.38 86 VAL A CA 1
ATOM 694 C C . VAL A 1 86 ? 9.624 -4.916 -6.399 1.00 90.38 86 VAL A C 1
ATOM 696 O O . VAL A 1 86 ? 9.655 -5.411 -5.278 1.00 90.38 86 VAL A O 1
ATOM 699 N N . PHE A 1 87 ? 8.655 -5.189 -7.271 1.00 89.31 87 PHE A N 1
ATOM 700 C CA . PHE A 1 87 ? 7.451 -5.936 -6.905 1.00 89.31 87 PHE A CA 1
ATOM 701 C C . PHE A 1 87 ? 7.557 -7.435 -7.163 1.00 89.31 87 PHE A C 1
ATOM 703 O O . PHE A 1 87 ? 7.026 -8.219 -6.376 1.00 89.31 87 PHE A O 1
ATOM 710 N N . TYR A 1 88 ? 8.249 -7.822 -8.234 1.00 88.06 88 TYR A N 1
ATOM 711 C CA . TYR A 1 88 ? 8.283 -9.199 -8.731 1.00 88.06 88 TYR A CA 1
ATOM 712 C C . TYR A 1 88 ? 9.672 -9.846 -8.699 1.00 88.06 88 TYR A C 1
ATOM 714 O O . TYR A 1 88 ? 9.790 -11.043 -8.957 1.00 88.06 88 TYR A O 1
ATOM 722 N N . GLY A 1 89 ? 10.717 -9.087 -8.366 1.00 83.62 89 GLY A N 1
ATOM 723 C CA . GLY A 1 89 ? 12.068 -9.616 -8.226 1.00 83.62 89 GLY A CA 1
ATOM 724 C C . GLY A 1 89 ? 12.228 -10.436 -6.946 1.00 83.62 89 GLY A C 1
ATOM 725 O O . GLY A 1 89 ? 11.624 -10.137 -5.912 1.00 83.62 89 GLY A O 1
ATOM 726 N N . ALA A 1 90 ? 13.083 -11.459 -6.997 1.00 68.88 90 ALA A N 1
ATOM 727 C CA . ALA A 1 90 ? 13.489 -12.202 -5.809 1.00 68.88 90 ALA A CA 1
ATOM 728 C C . ALA A 1 90 ? 14.261 -11.260 -4.870 1.00 68.88 90 ALA A C 1
ATOM 730 O O . ALA A 1 90 ? 15.362 -10.808 -5.187 1.00 68.88 90 ALA A O 1
ATOM 731 N N . SER A 1 91 ? 13.668 -10.911 -3.729 1.00 59.94 91 SER A N 1
ATOM 732 C CA . SER A 1 91 ? 14.308 -10.001 -2.780 1.00 59.94 91 SER A CA 1
ATOM 733 C C . SER A 1 91 ? 15.325 -10.740 -1.917 1.00 59.94 91 SER A C 1
ATOM 735 O O . SER A 1 91 ? 14.977 -11.702 -1.240 1.00 59.94 91 SER A O 1
ATOM 737 N N . GLY A 1 92 ? 16.560 -10.236 -1.853 1.00 55.38 92 GLY A N 1
ATOM 738 C CA . GLY A 1 92 ? 17.538 -10.665 -0.845 1.00 55.38 92 GLY A CA 1
ATOM 739 C C . GLY A 1 92 ? 17.220 -10.179 0.580 1.00 55.38 92 GLY A C 1
ATOM 740 O O . GLY A 1 92 ? 17.878 -10.607 1.521 1.00 55.38 92 GLY A O 1
ATOM 741 N N . ASN A 1 93 ? 16.230 -9.289 0.742 1.00 55.03 93 ASN A N 1
ATOM 742 C CA . ASN A 1 93 ? 15.857 -8.666 2.019 1.00 55.03 93 ASN A CA 1
ATOM 743 C C . ASN A 1 93 ? 14.488 -9.122 2.559 1.00 55.03 93 ASN A C 1
ATOM 745 O O . ASN A 1 93 ? 14.154 -8.795 3.698 1.00 55.03 93 ASN A O 1
ATOM 749 N N . VAL A 1 94 ? 13.691 -9.857 1.774 1.00 60.88 94 VAL A N 1
ATOM 750 C CA . VAL A 1 94 ? 12.457 -10.508 2.245 1.00 60.88 94 VAL A CA 1
ATOM 751 C C . VAL A 1 94 ? 12.823 -11.916 2.692 1.00 60.88 94 VAL A C 1
ATOM 753 O O . VAL A 1 94 ? 13.472 -12.649 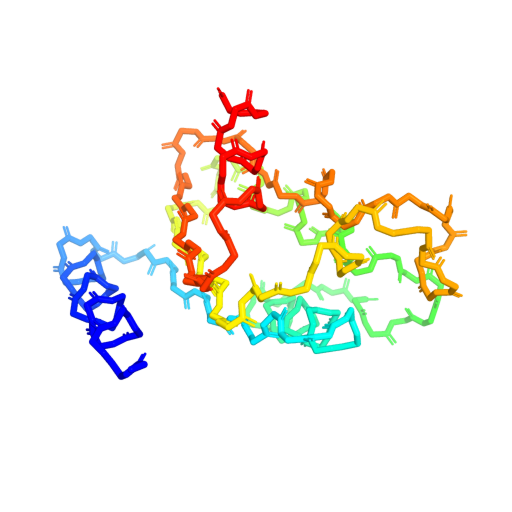1.949 1.00 60.88 94 VAL A O 1
ATOM 756 N N . LYS A 1 95 ? 12.410 -12.295 3.904 1.00 61.44 95 LYS A N 1
ATOM 757 C CA . LYS A 1 95 ? 12.895 -13.503 4.596 1.00 61.44 95 LYS A CA 1
ATOM 758 C C . LYS A 1 95 ? 12.730 -14.805 3.818 1.00 61.44 95 LYS A C 1
ATOM 760 O O . LYS A 1 95 ? 13.527 -15.715 4.005 1.00 61.44 95 LYS A O 1
ATOM 765 N N . ASP A 1 96 ? 11.761 -14.844 2.910 1.00 64.06 96 ASP A N 1
ATOM 766 C CA . ASP A 1 96 ? 11.403 -16.046 2.159 1.00 64.06 96 ASP A CA 1
ATOM 767 C C . ASP A 1 96 ? 11.641 -15.913 0.644 1.00 64.06 96 ASP A C 1
ATOM 769 O O . ASP A 1 96 ? 11.167 -16.744 -0.128 1.00 64.06 96 ASP A O 1
ATOM 773 N N . GLY A 1 97 ? 12.301 -14.840 0.182 1.00 71.44 97 GLY A N 1
ATOM 774 C CA . GLY A 1 97 ? 12.500 -14.568 -1.251 1.00 71.44 97 GLY A CA 1
ATOM 775 C C . GLY A 1 97 ? 11.203 -14.314 -2.032 1.00 71.44 97 GLY A C 1
ATOM 776 O O . GLY A 1 97 ? 11.212 -14.282 -3.264 1.00 71.44 97 GLY A O 1
ATOM 777 N N . ARG A 1 98 ? 10.082 -14.141 -1.320 1.00 81.38 98 ARG A N 1
ATOM 778 C CA . ARG A 1 98 ? 8.758 -13.917 -1.896 1.00 81.38 98 ARG A CA 1
ATOM 779 C C . ARG A 1 98 ? 8.673 -12.521 -2.544 1.00 81.38 98 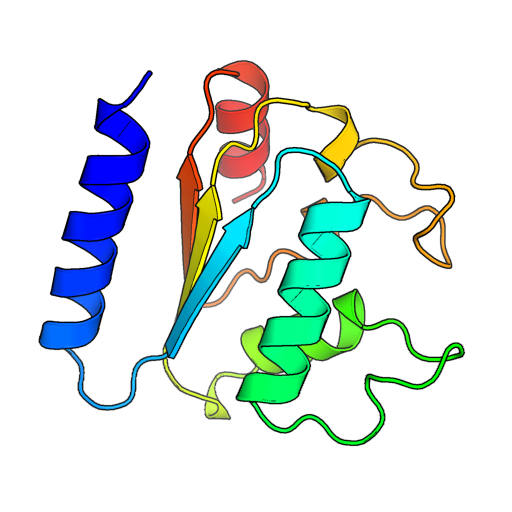ARG A C 1
ATOM 781 O O . ARG A 1 98 ? 9.217 -11.567 -1.984 1.00 81.38 98 ARG A O 1
ATOM 788 N N . PRO A 1 99 ? 7.991 -12.379 -3.696 1.00 87.31 99 PRO A N 1
ATOM 789 C CA . PRO A 1 99 ? 7.766 -11.081 -4.336 1.00 87.31 99 PRO A CA 1
ATOM 790 C C . PRO A 1 99 ? 7.032 -10.093 -3.421 1.00 87.31 99 PRO A C 1
ATOM 792 O O . PRO A 1 99 ? 6.097 -10.498 -2.737 1.00 87.31 99 PRO A O 1
ATOM 795 N N . LEU A 1 100 ? 7.359 -8.793 -3.452 1.00 88.69 100 LEU A N 1
ATOM 796 C CA . LEU A 1 100 ? 6.616 -7.786 -2.670 1.00 88.69 100 LEU A CA 1
ATOM 797 C C . LEU A 1 100 ? 5.134 -7.704 -3.066 1.00 88.69 100 LEU A C 1
ATOM 799 O O . LEU A 1 100 ? 4.300 -7.373 -2.226 1.00 88.69 100 LEU A O 1
ATOM 803 N N . ALA A 1 101 ? 4.800 -8.031 -4.319 1.00 89.31 101 ALA A N 1
ATOM 804 C CA . ALA A 1 101 ? 3.430 -7.992 -4.828 1.00 89.31 101 ALA A CA 1
ATOM 805 C C . ALA A 1 101 ? 2.443 -8.836 -4.000 1.00 89.31 101 ALA A C 1
ATOM 807 O O . ALA A 1 101 ? 1.279 -8.463 -3.895 1.00 89.31 101 ALA A O 1
ATOM 808 N N . ILE A 1 102 ? 2.890 -9.927 -3.360 1.00 89.44 102 ILE A N 1
ATOM 809 C CA . ILE A 1 102 ? 1.998 -10.778 -2.551 1.00 89.44 102 ILE A CA 1
ATOM 810 C C . ILE A 1 102 ? 1.546 -10.102 -1.251 1.00 89.44 102 ILE A C 1
ATOM 812 O O . ILE A 1 102 ? 0.568 -10.529 -0.647 1.00 89.44 102 ILE A O 1
ATOM 816 N N . TYR A 1 103 ? 2.277 -9.078 -0.805 1.00 90.00 103 TYR A N 1
ATOM 817 C CA . TYR A 1 103 ? 1.981 -8.315 0.405 1.00 90.00 103 TYR A CA 1
ATOM 818 C C . TYR A 1 103 ? 1.126 -7.077 0.102 1.00 90.00 103 TYR A C 1
ATOM 820 O O . TYR A 1 103 ? 0.991 -6.191 0.948 1.00 90.00 103 TYR A O 1
ATOM 828 N N . LEU A 1 104 ? 0.548 -6.998 -1.101 1.00 89.50 104 LEU A N 1
ATOM 829 C CA . LEU A 1 104 ? -0.455 -6.004 -1.456 1.00 89.50 104 LEU A CA 1
ATOM 830 C C . LEU A 1 104 ? -1.848 -6.591 -1.177 1.00 89.50 104 LEU A C 1
ATOM 832 O O . LEU A 1 104 ? -2.283 -7.500 -1.882 1.00 89.50 104 LEU A O 1
ATOM 836 N N . PRO A 1 105 ? -2.540 -6.122 -0.127 1.00 86.44 105 PRO A N 1
ATOM 837 C CA . PRO A 1 105 ? -3.816 -6.685 0.295 1.00 86.44 105 PRO A CA 1
ATOM 838 C C . PRO A 1 105 ? -4.922 -6.408 -0.722 1.00 86.44 105 PRO A C 1
ATOM 840 O O . PRO A 1 105 ? -5.050 -5.304 -1.254 1.00 86.44 105 PRO A O 1
ATOM 843 N N . GLN A 1 106 ? -5.768 -7.415 -0.925 1.00 75.06 106 GLN A N 1
ATOM 844 C CA . GLN A 1 106 ? -7.007 -7.313 -1.687 1.00 75.06 106 GLN A CA 1
ATOM 845 C C . GLN A 1 106 ? -8.174 -7.384 -0.702 1.00 75.06 106 GLN A C 1
ATOM 847 O O . GLN A 1 106 ? -8.384 -8.404 -0.050 1.00 75.06 106 GLN A O 1
ATOM 852 N N . GLY A 1 107 ? -8.920 -6.290 -0.549 1.00 70.69 107 GLY A N 1
ATOM 853 C CA . GLY A 1 107 ? -10.006 -6.218 0.427 1.00 70.69 107 GLY A CA 1
ATOM 854 C C . GLY A 1 107 ? -11.007 -5.114 0.111 1.00 70.69 107 GLY A C 1
ATOM 855 O O . GLY A 1 107 ? -10.674 -4.127 -0.539 1.00 70.69 107 GLY A O 1
ATOM 856 N N . GLN A 1 108 ? -12.245 -5.267 0.586 1.00 72.38 108 GLN A N 1
ATOM 857 C CA . GLN A 1 108 ? -13.336 -4.324 0.292 1.00 72.38 108 GLN A CA 1
ATOM 858 C C . GLN A 1 108 ? -13.180 -2.969 0.995 1.00 72.38 108 GLN A C 1
ATOM 860 O O . GLN A 1 108 ? -13.730 -1.969 0.538 1.00 72.38 108 GLN A O 1
ATOM 865 N N . ASN A 1 109 ? -12.434 -2.924 2.100 1.00 83.00 109 ASN A N 1
ATOM 866 C CA . ASN A 1 109 ? -12.208 -1.702 2.874 1.00 83.00 109 ASN A CA 1
ATOM 867 C C . ASN A 1 109 ? -10.953 -0.926 2.445 1.00 83.00 109 ASN A C 1
ATOM 869 O O . ASN A 1 109 ? -10.675 0.144 2.989 1.00 83.00 109 ASN A O 1
ATOM 873 N N . GLY A 1 110 ? -10.217 -1.445 1.463 1.00 85.62 110 GLY A N 1
ATOM 874 C CA . GLY A 1 110 ? -8.932 -0.923 1.035 1.00 85.62 110 GLY A CA 1
ATOM 875 C C . GLY A 1 110 ? -8.914 -0.455 -0.409 1.00 85.62 110 GLY A C 1
ATOM 876 O O . GLY A 1 110 ? -9.571 -1.029 -1.272 1.00 85.62 110 GLY A O 1
ATOM 877 N N . CYS A 1 111 ? -8.120 0.572 -0.688 1.00 88.88 111 CYS A N 1
ATOM 878 C CA . CYS A 1 111 ? -7.795 0.977 -2.049 1.00 88.88 111 CYS A CA 1
ATOM 879 C C . CYS A 1 111 ? -6.284 1.166 -2.184 1.00 88.88 111 CYS A C 1
ATOM 881 O O . CYS A 1 111 ? -5.640 1.711 -1.287 1.00 88.88 111 CYS A O 1
ATOM 883 N N . ILE A 1 112 ? -5.720 0.738 -3.313 1.00 90.44 112 ILE A N 1
ATOM 884 C CA . ILE A 1 112 ? -4.314 0.961 -3.648 1.00 90.44 112 ILE A CA 1
ATOM 885 C C . ILE A 1 112 ? -4.247 1.885 -4.863 1.00 90.44 112 ILE A C 1
ATOM 887 O O . ILE A 1 112 ? -4.880 1.630 -5.886 1.00 90.44 112 ILE A O 1
ATOM 891 N N . ILE A 1 113 ? -3.455 2.952 -4.759 1.00 90.19 113 ILE A N 1
ATOM 892 C CA . ILE A 1 113 ? -3.104 3.816 -5.887 1.00 90.19 113 ILE A CA 1
ATOM 893 C C . ILE A 1 113 ? -1.636 3.624 -6.195 1.00 90.19 113 ILE A C 1
ATOM 895 O O . ILE A 1 113 ? -0.774 3.896 -5.366 1.00 90.19 113 ILE A O 1
ATOM 899 N N . LEU A 1 114 ? -1.356 3.211 -7.422 1.00 89.12 114 LEU A N 1
ATOM 900 C CA . LEU A 1 114 ? -0.007 3.081 -7.940 1.00 89.12 114 LEU A CA 1
ATOM 901 C C . LEU A 1 114 ? 0.288 4.243 -8.889 1.00 89.12 114 LEU A C 1
ATOM 903 O O . LEU A 1 114 ? -0.458 4.471 -9.846 1.00 89.12 114 LEU A O 1
ATOM 907 N N . THR A 1 115 ? 1.401 4.944 -8.683 1.00 89.44 115 THR A N 1
ATOM 908 C CA . THR A 1 115 ? 1.947 5.841 -9.705 1.00 89.44 115 THR A CA 1
ATOM 909 C C . THR A 1 115 ? 3.176 5.192 -10.331 1.00 89.44 115 THR A C 1
ATOM 911 O O . THR A 1 115 ? 4.136 4.816 -9.662 1.00 89.44 115 THR A O 1
ATOM 914 N N . THR A 1 116 ? 3.132 5.024 -11.649 1.00 88.25 116 THR A N 1
ATOM 915 C CA . THR A 1 116 ? 4.209 4.388 -12.405 1.00 88.25 116 THR A CA 1
ATOM 916 C C . THR A 1 116 ? 4.324 4.985 -13.804 1.00 88.25 116 THR A C 1
ATOM 918 O O . THR A 1 116 ? 3.349 5.473 -14.397 1.00 88.25 116 THR A O 1
ATOM 921 N N . ARG A 1 117 ? 5.545 4.986 -14.336 1.00 87.81 117 ARG A N 1
ATOM 922 C CA . ARG A 1 117 ? 5.857 5.224 -15.751 1.00 87.81 117 ARG A CA 1
ATOM 923 C C . ARG A 1 117 ? 5.917 3.925 -16.553 1.00 87.81 117 ARG A C 1
ATOM 925 O O . ARG A 1 117 ? 5.891 3.991 -17.781 1.00 87.81 117 ARG A O 1
ATOM 932 N N . ASN A 1 118 ? 5.981 2.781 -15.880 1.00 89.06 118 ASN A N 1
ATOM 933 C CA . ASN A 1 118 ? 6.089 1.467 -16.485 1.00 89.06 118 ASN A CA 1
ATOM 934 C C . ASN A 1 118 ? 4.689 0.880 -16.720 1.00 89.06 118 ASN A C 1
ATOM 936 O O . ASN A 1 118 ? 3.974 0.515 -15.789 1.00 89.06 118 ASN A O 1
ATOM 940 N N . LYS A 1 119 ? 4.278 0.827 -17.992 1.00 86.94 119 LYS A N 1
ATOM 941 C CA . LYS A 1 119 ? 2.946 0.344 -18.380 1.00 86.94 119 LYS A CA 1
ATOM 942 C C . LYS A 1 119 ? 2.779 -1.157 -18.163 1.00 86.94 119 LYS A C 1
ATOM 944 O O . LYS A 1 119 ? 1.682 -1.574 -17.810 1.00 86.94 119 LYS A O 1
ATOM 949 N N . ASP A 1 120 ? 3.838 -1.936 -18.350 1.00 86.81 120 ASP A N 1
ATOM 950 C CA . ASP A 1 120 ? 3.786 -3.389 -18.181 1.00 86.81 120 ASP A CA 1
ATOM 951 C C . ASP A 1 120 ? 3.639 -3.742 -16.703 1.00 86.81 120 ASP A C 1
ATOM 953 O O . ASP A 1 120 ? 2.814 -4.578 -16.342 1.00 86.81 120 ASP A O 1
ATOM 957 N N . LEU A 1 121 ? 4.361 -3.026 -15.837 1.00 86.38 121 LEU A N 1
ATOM 958 C CA . LEU A 1 121 ? 4.192 -3.132 -14.391 1.00 86.38 121 LEU A CA 1
ATOM 959 C C . LEU A 1 121 ? 2.786 -2.704 -13.955 1.00 86.38 121 LEU A C 1
ATOM 961 O O . LEU A 1 121 ? 2.171 -3.401 -13.154 1.00 86.38 121 LEU A O 1
ATOM 965 N N . ALA A 1 122 ? 2.259 -1.603 -14.505 1.00 85.81 122 ALA A N 1
ATOM 966 C CA . ALA A 1 122 ? 0.885 -1.182 -14.239 1.00 85.81 122 ALA A CA 1
ATOM 967 C C . ALA A 1 122 ? -0.109 -2.286 -14.613 1.00 85.81 122 ALA A C 1
ATOM 969 O O . ALA A 1 122 ? -0.921 -2.676 -13.782 1.00 85.81 122 ALA A O 1
ATOM 970 N N . PHE A 1 123 ? -0.005 -2.816 -15.836 1.00 86.06 123 PHE A N 1
ATOM 971 C CA . PHE A 1 123 ? -0.890 -3.865 -16.327 1.00 86.06 123 PHE A CA 1
ATOM 972 C C . PHE A 1 123 ? -0.785 -5.125 -15.477 1.00 86.06 123 PHE A C 1
ATOM 974 O O . PHE A 1 123 ? -1.810 -5.687 -15.109 1.00 86.06 123 PHE A O 1
ATOM 981 N N . ARG A 1 124 ? 0.432 -5.559 -15.135 1.00 85.94 124 ARG A N 1
ATOM 982 C CA . ARG A 1 124 ? 0.650 -6.757 -14.326 1.00 85.94 124 ARG A CA 1
ATOM 983 C C . ARG A 1 124 ? 0.051 -6.602 -12.935 1.00 85.94 124 ARG A C 1
ATOM 985 O O . ARG A 1 124 ? -0.748 -7.445 -12.544 1.00 85.94 124 ARG A O 1
ATOM 992 N N . LEU A 1 125 ? 0.375 -5.503 -12.252 1.00 81.06 125 LEU A N 1
ATOM 993 C CA . LEU A 1 125 ? -0.150 -5.245 -10.920 1.00 81.06 125 LEU A CA 1
ATOM 994 C C . LEU A 1 125 ? -1.666 -5.174 -10.947 1.00 81.06 125 LEU A C 1
ATOM 996 O O . LEU A 1 125 ? -2.246 -5.762 -10.062 1.00 81.06 125 LEU A O 1
ATOM 1000 N N . THR A 1 126 ? -2.305 -4.549 -11.946 1.00 80.31 126 THR A N 1
ATOM 1001 C CA . THR A 1 126 ? -3.776 -4.476 -12.032 1.00 80.31 126 THR A CA 1
ATOM 1002 C C . THR A 1 126 ? -4.451 -5.747 -12.545 1.00 80.31 126 THR A C 1
ATOM 1004 O O . THR A 1 126 ? -5.634 -5.913 -12.300 1.00 80.31 126 THR A O 1
ATOM 1007 N N . SER A 1 127 ? -3.748 -6.605 -13.291 1.00 69.62 127 SER A N 1
ATOM 1008 C CA . SER A 1 127 ? -4.305 -7.865 -13.826 1.00 69.62 127 SER A CA 1
ATOM 1009 C C . SER A 1 127 ? -4.238 -9.009 -12.822 1.00 69.62 127 SER A C 1
ATOM 1011 O O . SER A 1 127 ? -4.923 -10.012 -12.997 1.00 69.62 127 SER A O 1
ATOM 1013 N N . ASP A 1 128 ? -3.400 -8.868 -11.794 1.00 58.34 128 ASP A N 1
ATOM 1014 C CA . ASP A 1 128 ? -3.424 -9.729 -10.615 1.00 58.34 128 ASP A CA 1
ATOM 1015 C C . ASP A 1 128 ? -4.583 -9.327 -9.644 1.00 58.34 128 ASP A C 1
ATOM 1017 O O . ASP A 1 128 ? -4.712 -9.950 -8.589 1.00 58.34 128 ASP A O 1
ATOM 1021 N N . TYR A 1 129 ? -5.430 -8.328 -9.986 1.00 50.66 129 TYR A N 1
ATOM 1022 C CA . TYR A 1 129 ? -6.694 -7.961 -9.298 1.00 50.66 129 TYR A CA 1
ATOM 1023 C C . TYR A 1 129 ? -7.942 -8.428 -10.056 1.00 50.66 129 TYR A C 1
ATOM 1025 O O . TYR A 1 129 ? -7.925 -8.434 -11.308 1.00 50.66 129 TYR A O 1
#

Radius of gyration: 14.27 Å; chains: 1; bounding box: 33×32×37 Å

pLDDT: mean 83.3, std 10.89, range [49.47, 95.0]

Foldseek 3Di:
DPPQVVVVVVVLVVVCVVDPLEAEFEFAQQALVRNQVSLLVVCVVLVPPPLPPLPDQSLVVSLVLQQDCVNAAYEYEHEANADLCSFCNQDPSGPVSHGSLVSPHDHPRYYYHYDYPHVVSVCVSVVVD